Protein AF-A0A094F4G9-F1 (afdb_monomer_lite)

Sequence (56 aa):
MDSMVGTTGGHFSKHEGKAAVAWEAGKPLTIEDIEVAPPRANEVRIEIYYTGVCHT

pLDDT: mean 78.43, std 17.1, range [43.5, 93.19]

Secondary structure (DSSP, 8-state):
-------SS---S-EEEEEEE--STTSPPEEEEEEEPPP-TT------S-------

Radius of gyration: 15.72 Å; chains: 1; bounding box: 30×37×37 Å

Foldseek 3Di:
DPDDDPDPDDDQPWDWDWDFDDPDPPDGTDTDTDIDHGADVPGDDDDDPDDDDDPD

Structure (mmCIF, N/CA/C/O backbone):
data_AF-A0A094F4G9-F1
#
_entry.id   AF-A0A094F4G9-F1
#
loop_
_atom_site.group_PDB
_atom_site.id
_atom_site.type_symbol
_atom_site.label_atom_id
_atom_site.label_alt_id
_atom_site.label_comp_id
_atom_site.label_asym_id
_atom_site.label_entity_id
_atom_site.label_seq_id
_atom_site.pdbx_PDB_ins_code
_atom_site.Cartn_x
_atom_site.Cartn_y
_atom_site.Cartn_z
_atom_site.occupancy
_atom_site.B_iso_or_equiv
_atom_site.auth_seq_id
_atom_site.auth_comp_id
_atom_site.auth_asym_id
_atom_site.auth_atom_id
_atom_site.pdbx_PDB_model_num
ATOM 1 N N . MET A 1 1 ? 9.650 -25.895 -21.246 1.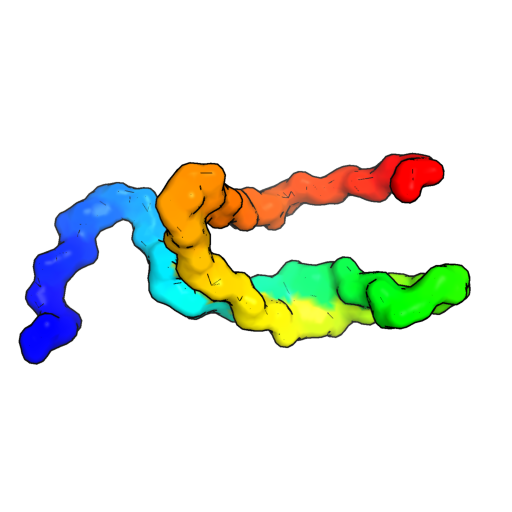00 47.56 1 MET A N 1
ATOM 2 C CA . MET A 1 1 ? 9.596 -24.641 -22.024 1.00 47.56 1 MET A CA 1
ATOM 3 C C . MET A 1 1 ? 9.391 -23.421 -21.111 1.00 47.56 1 MET A C 1
ATOM 5 O O . MET A 1 1 ? 8.859 -22.422 -21.567 1.00 47.56 1 MET A O 1
ATOM 9 N N . ASP A 1 2 ? 9.867 -23.472 -19.858 1.00 43.84 2 ASP A N 1
ATOM 10 C CA . ASP A 1 2 ? 9.825 -22.374 -18.869 1.00 43.84 2 ASP A CA 1
ATOM 11 C C . ASP A 1 2 ? 11.231 -21.780 -18.677 1.00 43.84 2 ASP A C 1
ATOM 13 O O . ASP A 1 2 ? 11.787 -21.694 -17.586 1.00 43.84 2 ASP A O 1
ATOM 17 N N . SER A 1 3 ? 11.885 -21.469 -19.792 1.00 49.97 3 SER A N 1
ATOM 18 C CA . SER A 1 3 ? 13.264 -20.995 -19.795 1.00 49.97 3 SER A CA 1
ATOM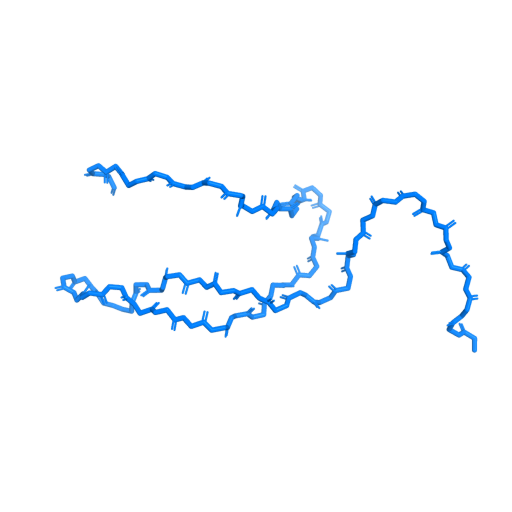 19 C C . SER A 1 3 ? 13.427 -19.899 -20.833 1.00 49.97 3 SER A C 1
ATOM 21 O O . SER A 1 3 ? 13.225 -20.152 -22.018 1.00 49.97 3 SER A O 1
ATOM 23 N N . MET A 1 4 ? 13.902 -18.745 -20.356 1.00 49.03 4 MET A N 1
ATOM 24 C CA . MET A 1 4 ? 14.444 -17.606 -21.109 1.00 49.03 4 MET A CA 1
ATOM 25 C C . MET A 1 4 ? 13.455 -16.505 -21.507 1.00 49.03 4 MET A C 1
ATOM 27 O O . MET A 1 4 ? 13.214 -16.260 -22.682 1.00 49.03 4 MET A O 1
ATOM 31 N N . VAL A 1 5 ? 13.032 -15.719 -20.515 1.00 51.59 5 VAL A N 1
ATOM 32 C CA . VAL A 1 5 ? 12.943 -14.259 -20.674 1.00 51.59 5 VAL A CA 1
ATOM 33 C C . VAL A 1 5 ? 13.739 -13.622 -19.530 1.00 51.59 5 VAL A C 1
ATOM 35 O O . VAL A 1 5 ? 13.238 -13.271 -18.469 1.00 51.59 5 VAL A O 1
ATOM 38 N N . GLY A 1 6 ? 15.054 -13.551 -19.739 1.00 43.50 6 GLY A N 1
ATOM 39 C CA . GLY A 1 6 ? 15.904 -12.580 -19.068 1.00 43.50 6 GLY A CA 1
ATOM 40 C C . GLY A 1 6 ? 15.809 -11.268 -19.837 1.00 43.50 6 GLY A C 1
ATOM 41 O O . GLY A 1 6 ? 16.622 -11.021 -20.720 1.00 43.50 6 GLY A O 1
ATOM 42 N N . THR A 1 7 ? 14.811 -10.445 -19.519 1.00 49.00 7 THR A N 1
ATOM 43 C CA . THR A 1 7 ? 14.782 -9.033 -19.923 1.00 49.00 7 THR A CA 1
ATOM 44 C C . THR A 1 7 ? 14.788 -8.212 -18.646 1.00 49.00 7 THR A C 1
ATOM 46 O O . THR A 1 7 ? 13.901 -8.346 -17.812 1.00 49.00 7 THR A O 1
ATOM 49 N N . THR A 1 8 ? 15.857 -7.443 -18.469 1.00 47.56 8 THR A N 1
ATOM 50 C CA . THR A 1 8 ? 16.010 -6.297 -17.563 1.00 47.56 8 THR A CA 1
ATOM 51 C C . THR A 1 8 ? 14.758 -5.891 -16.759 1.00 47.56 8 THR A C 1
ATOM 53 O O . THR A 1 8 ? 13.868 -5.240 -17.296 1.00 47.56 8 THR A O 1
ATOM 56 N N . GLY A 1 9 ? 14.755 -6.220 -15.459 1.00 46.06 9 GLY A N 1
ATOM 57 C CA . GLY A 1 9 ? 14.103 -5.459 -14.381 1.00 46.06 9 GLY A CA 1
ATOM 58 C C . GLY A 1 9 ? 12.571 -5.476 -14.294 1.00 46.06 9 GLY A C 1
ATOM 59 O O . GLY A 1 9 ? 11.932 -4.487 -14.632 1.00 46.06 9 GLY A O 1
ATOM 60 N N . GLY A 1 10 ? 11.986 -6.535 -13.726 1.00 48.16 10 GLY A N 1
ATOM 61 C CA . GLY A 1 10 ? 10.610 -6.496 -13.214 1.00 48.16 10 GLY A CA 1
ATOM 62 C C . GLY A 1 10 ? 10.033 -7.883 -12.937 1.00 48.16 10 GLY A C 1
ATOM 63 O O . GLY A 1 10 ? 9.684 -8.620 -13.855 1.00 48.16 10 GLY A O 1
ATOM 64 N N . HIS A 1 11 ? 9.924 -8.261 -11.664 1.00 54.41 11 HIS A N 1
ATOM 65 C CA . HIS A 1 11 ? 9.262 -9.499 -11.252 1.00 54.41 11 HIS A CA 1
ATOM 66 C C . HIS A 1 11 ? 7.732 -9.319 -11.332 1.00 54.41 11 HIS A C 1
ATOM 68 O O . HIS A 1 11 ? 7.101 -8.828 -10.399 1.00 54.41 11 HIS A O 1
ATOM 74 N N . PHE A 1 12 ? 7.123 -9.684 -12.466 1.00 53.53 12 PHE A N 1
ATOM 75 C CA . PHE A 1 12 ? 5.678 -9.515 -12.708 1.00 53.53 12 PHE A CA 1
ATOM 76 C C . PHE A 1 12 ? 4.826 -10.761 -12.400 1.00 53.53 12 PHE A C 1
ATOM 78 O O . PHE A 1 12 ? 3.599 -10.701 -12.498 1.00 53.53 12 PHE A O 1
ATOM 85 N N . SER A 1 13 ? 5.427 -11.880 -11.983 1.00 57.34 13 SER A N 1
ATOM 86 C CA . SER A 1 13 ? 4.678 -13.040 -11.482 1.00 57.34 13 SER A CA 1
ATOM 87 C C . SER A 1 13 ? 4.022 -12.710 -10.135 1.00 57.34 13 SER A C 1
ATOM 89 O O . SER A 1 13 ? 4.591 -11.957 -9.348 1.00 57.34 13 SER A O 1
ATOM 91 N N . LYS A 1 14 ? 2.803 -13.222 -9.917 1.00 58.16 14 LYS A N 1
ATOM 92 C CA . LYS A 1 14 ? 2.022 -13.237 -8.660 1.00 58.16 14 LYS A CA 1
ATOM 93 C C . LYS A 1 14 ? 2.885 -12.946 -7.417 1.00 58.16 14 LYS A C 1
ATOM 95 O O . LYS A 1 14 ? 3.748 -13.749 -7.079 1.00 58.16 14 LYS A O 1
ATOM 100 N N . HIS A 1 15 ? 2.700 -11.768 -6.815 1.00 72.31 15 HIS A N 1
ATOM 101 C CA . HIS A 1 15 ? 3.537 -11.282 -5.713 1.00 72.31 15 HIS A CA 1
ATOM 102 C C . HIS A 1 15 ? 2.744 -11.340 -4.409 1.00 72.31 15 HIS A C 1
ATOM 104 O O . HIS A 1 15 ? 1.665 -10.758 -4.328 1.00 72.31 15 HIS A O 1
ATOM 110 N N . GLU A 1 16 ? 3.267 -12.050 -3.415 1.00 78.12 16 GLU A N 1
ATOM 111 C CA . GLU A 1 16 ? 2.728 -12.062 -2.054 1.00 78.12 16 GLU A CA 1
ATOM 112 C C . GLU A 1 16 ? 3.357 -10.902 -1.278 1.00 78.12 16 GLU A C 1
ATOM 114 O O . GLU A 1 16 ? 4.580 -10.830 -1.147 1.00 78.12 16 GLU A O 1
ATOM 119 N N . GLY A 1 17 ? 2.524 -9.967 -0.818 1.00 84.94 17 GLY A N 1
ATOM 120 C CA . GLY A 1 17 ? 2.955 -8.759 -0.119 1.00 84.94 17 GLY A CA 1
ATOM 121 C C . GLY A 1 17 ? 2.241 -8.596 1.217 1.00 84.94 17 GLY A C 1
ATOM 122 O O . GLY A 1 17 ? 1.064 -8.924 1.345 1.00 84.94 17 GLY A O 1
ATOM 123 N N . LYS A 1 18 ? 2.942 -8.052 2.216 1.00 90.44 18 LYS A N 1
ATOM 124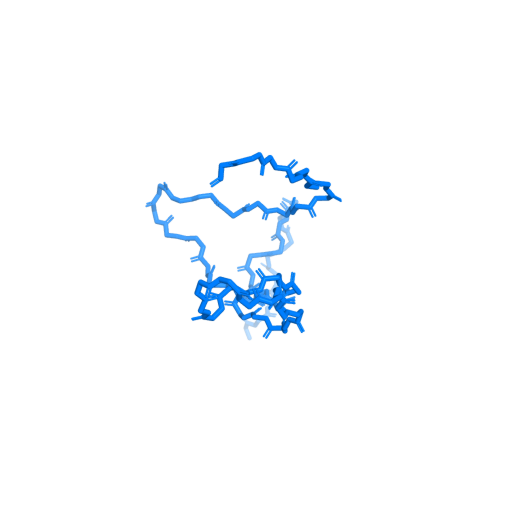 C CA . LYS A 1 18 ? 2.332 -7.685 3.500 1.00 90.44 18 LYS A CA 1
ATOM 125 C C . LYS A 1 18 ? 1.557 -6.385 3.355 1.00 90.44 18 LYS A C 1
ATOM 127 O O . LYS A 1 18 ? 2.103 -5.393 2.876 1.00 90.44 18 LYS A O 1
ATOM 132 N N . ALA A 1 19 ? 0.314 -6.375 3.817 1.00 91.06 19 ALA A N 1
ATOM 133 C CA . ALA A 1 19 ? -0.543 -5.199 3.804 1.00 91.06 19 ALA A CA 1
ATOM 134 C C . ALA A 1 19 ? -1.214 -4.983 5.162 1.00 91.06 19 ALA A C 1
ATOM 136 O O . ALA A 1 19 ? -1.509 -5.933 5.884 1.00 91.06 19 ALA A O 1
ATOM 137 N N . ALA A 1 20 ? -1.465 -3.715 5.490 1.00 91.62 20 ALA A N 1
ATOM 138 C CA . ALA A 1 20 ? -2.319 -3.329 6.604 1.00 91.62 20 ALA A CA 1
ATOM 139 C C . ALA A 1 20 ? -3.769 -3.238 6.106 1.00 91.62 20 ALA A C 1
ATOM 141 O O . ALA A 1 20 ? -4.093 -2.347 5.319 1.00 91.62 20 ALA A O 1
ATOM 142 N N . VAL A 1 21 ? -4.626 -4.167 6.527 1.00 90.44 21 VAL A N 1
ATOM 143 C CA . VAL A 1 21 ? -6.009 -4.294 6.049 1.00 90.44 21 VAL A CA 1
ATOM 144 C C . VAL A 1 21 ? -6.982 -3.717 7.078 1.00 90.44 21 VAL A C 1
ATOM 146 O O . VAL A 1 21 ? -6.906 -4.001 8.274 1.00 90.44 21 VAL A O 1
ATOM 149 N N . ALA A 1 22 ? -7.909 -2.882 6.603 1.00 92.25 22 ALA A N 1
ATOM 150 C CA . ALA A 1 22 ? -9.002 -2.326 7.394 1.00 92.25 22 ALA A CA 1
ATOM 151 C C . ALA A 1 22 ? -10.274 -3.155 7.175 1.00 92.25 22 ALA A C 1
ATOM 153 O O . ALA A 1 22 ? -10.997 -2.947 6.202 1.00 92.25 22 ALA A O 1
ATOM 154 N N . TRP A 1 23 ? -10.551 -4.098 8.074 1.00 91.38 23 TRP A N 1
ATOM 155 C CA . TRP A 1 23 ? -11.746 -4.944 7.972 1.00 91.38 23 TRP A CA 1
ATOM 156 C C . TRP A 1 23 ? -13.041 -4.218 8.352 1.00 91.38 23 TRP A C 1
ATOM 158 O O . TRP A 1 23 ? -14.076 -4.425 7.725 1.00 91.38 23 TRP A O 1
ATOM 168 N N . GLU A 1 24 ? -12.993 -3.358 9.372 1.00 89.69 24 GLU A N 1
ATOM 169 C CA . GLU A 1 24 ? -14.139 -2.582 9.853 1.00 89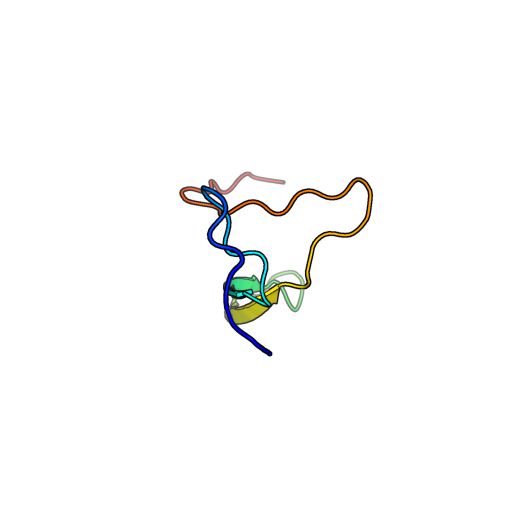.69 24 GLU A CA 1
ATOM 170 C C . GLU A 1 24 ? -13.694 -1.198 10.337 1.00 89.69 24 GLU A C 1
ATOM 172 O O . GLU A 1 24 ? -12.573 -1.019 10.821 1.00 89.69 24 GLU A O 1
ATOM 177 N N . ALA A 1 25 ? -14.596 -0.217 10.261 1.00 87.56 25 ALA A N 1
ATOM 178 C CA . ALA A 1 25 ? -14.339 1.127 10.764 1.00 87.56 25 ALA A CA 1
ATOM 179 C C . ALA A 1 25 ? -14.150 1.128 12.292 1.00 87.56 25 ALA A C 1
ATOM 181 O O . ALA A 1 25 ? -14.932 0.536 13.033 1.00 87.56 25 ALA A O 1
ATOM 182 N N . GLY A 1 26 ? -13.115 1.825 12.769 1.00 86.44 26 GLY A N 1
ATOM 183 C CA . GLY A 1 26 ? -12.825 1.968 14.199 1.00 86.44 26 GLY A CA 1
ATOM 184 C C . GLY A 1 26 ? -12.080 0.789 14.837 1.00 86.44 26 GLY A C 1
ATOM 185 O O . GLY A 1 26 ? -11.749 0.867 16.020 1.00 86.44 26 GLY A O 1
ATOM 186 N N . LYS A 1 27 ? -11.770 -0.274 14.082 1.00 90.62 27 LYS A N 1
ATOM 187 C CA . LYS A 1 27 ? -10.855 -1.331 14.532 1.00 90.62 27 LYS A CA 1
ATOM 188 C C . LYS A 1 27 ? -9.409 -1.018 14.121 1.00 90.62 27 LYS A C 1
ATOM 190 O O . LYS A 1 27 ? -9.195 -0.362 13.100 1.00 90.62 27 LYS A O 1
ATOM 195 N N . PRO A 1 28 ? -8.408 -1.480 14.893 1.00 88.38 28 PRO A N 1
ATOM 196 C CA . PRO A 1 28 ? -7.013 -1.420 14.469 1.00 88.38 28 PRO A CA 1
ATOM 197 C C . PRO A 1 28 ? -6.799 -2.164 13.145 1.00 88.38 28 PRO A C 1
ATOM 199 O O . PRO A 1 28 ? -7.441 -3.185 12.898 1.00 88.38 28 PRO A O 1
ATOM 202 N N . LEU A 1 29 ? -5.874 -1.669 12.323 1.00 90.19 29 LEU A N 1
ATOM 203 C CA . LEU A 1 29 ? -5.455 -2.347 11.096 1.00 90.19 29 LEU A CA 1
ATOM 204 C C . LEU A 1 29 ? -4.743 -3.661 11.437 1.00 90.19 29 LEU A C 1
ATOM 206 O O . LEU A 1 29 ? -3.922 -3.700 12.357 1.00 90.19 29 LEU A O 1
ATOM 210 N N . THR A 1 30 ? -5.020 -4.716 10.676 1.00 91.38 30 THR A N 1
ATOM 211 C CA . THR A 1 30 ? -4.330 -6.006 10.803 1.00 91.38 30 THR A CA 1
ATOM 212 C C . THR A 1 30 ? -3.271 -6.147 9.717 1.00 91.38 30 THR A C 1
ATOM 214 O O . THR A 1 30 ? -3.473 -5.707 8.589 1.00 91.38 30 THR A O 1
ATOM 217 N N . ILE A 1 31 ? -2.115 -6.725 10.058 1.00 92.56 31 ILE A N 1
ATOM 218 C CA . ILE A 1 31 ? -1.054 -7.004 9.083 1.00 92.56 31 ILE A CA 1
ATOM 219 C C . ILE A 1 31 ? -1.234 -8.422 8.564 1.00 92.56 31 ILE A C 1
ATOM 221 O O . ILE A 1 31 ? -1.116 -9.377 9.331 1.00 92.56 31 ILE A O 1
ATOM 225 N N . GLU A 1 32 ? -1.497 -8.548 7.270 1.00 91.50 32 GLU A N 1
ATOM 226 C CA . GLU A 1 32 ? -1.787 -9.823 6.619 1.00 91.50 32 GLU A CA 1
ATOM 227 C C . GLU A 1 32 ? -1.020 -9.951 5.301 1.00 91.50 32 GLU A C 1
ATOM 229 O O . GLU A 1 32 ? -0.668 -8.954 4.664 1.00 91.50 32 GLU A O 1
ATOM 234 N N . ASP A 1 33 ? -0.728 -11.191 4.912 1.00 91.00 33 ASP A N 1
ATOM 235 C CA . ASP A 1 33 ? -0.112 -11.511 3.628 1.00 91.00 33 ASP A CA 1
ATOM 236 C C . ASP A 1 33 ? -1.208 -11.606 2.558 1.00 91.00 33 ASP A C 1
ATOM 238 O O . ASP A 1 33 ? -2.111 -12.439 2.652 1.00 91.00 33 ASP A O 1
ATOM 242 N N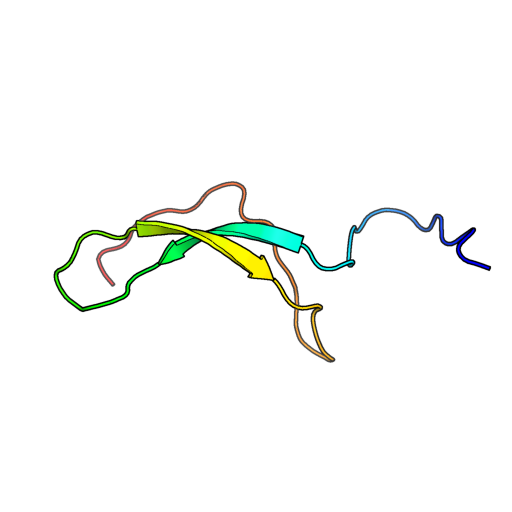 . ILE A 1 34 ? -1.136 -10.736 1.550 1.00 88.31 34 ILE A N 1
ATOM 243 C CA . ILE A 1 34 ? -2.101 -10.667 0.453 1.00 88.31 34 ILE A CA 1
ATOM 244 C C . ILE A 1 34 ? -1.452 -11.014 -0.884 1.00 88.31 34 ILE A C 1
ATOM 246 O O . ILE A 1 34 ? -0.284 -10.719 -1.143 1.00 88.31 34 ILE A O 1
ATOM 250 N N . GLU A 1 35 ? -2.244 -11.604 -1.772 1.00 87.62 35 GLU A N 1
ATOM 251 C CA . GLU A 1 35 ? -1.833 -11.867 -3.144 1.00 87.62 35 GLU A CA 1
ATOM 252 C C . GLU A 1 35 ? -2.110 -10.649 -4.035 1.00 87.62 35 GLU A C 1
ATOM 254 O O . GLU A 1 35 ? -3.254 -10.220 -4.198 1.00 87.62 35 GLU A O 1
ATOM 259 N N . VAL A 1 36 ? -1.064 -10.118 -4.671 1.00 85.69 36 VAL A N 1
ATOM 260 C CA . VAL A 1 36 ? -1.169 -9.012 -5.626 1.00 85.69 36 VAL A CA 1
ATOM 261 C C . VAL A 1 36 ? -1.236 -9.567 -7.050 1.00 85.69 36 VAL A C 1
ATOM 263 O O . VAL A 1 36 ? -0.262 -10.105 -7.595 1.00 85.69 36 VAL A O 1
ATOM 266 N N . ALA A 1 37 ? -2.401 -9.396 -7.676 1.00 86.50 37 ALA A N 1
ATOM 267 C CA . ALA A 1 37 ? -2.670 -9.807 -9.052 1.00 86.50 37 ALA A CA 1
ATOM 268 C C . ALA A 1 37 ? -1.782 -9.063 -10.076 1.00 86.50 37 ALA A C 1
ATOM 270 O O . ALA A 1 37 ? -1.295 -7.959 -9.796 1.00 86.50 37 ALA A O 1
ATOM 271 N N . PRO A 1 38 ? -1.497 -9.657 -11.253 1.00 85.06 38 PRO A N 1
ATOM 272 C CA . PRO A 1 38 ? -0.771 -8.981 -12.334 1.00 85.06 38 PRO A CA 1
ATOM 273 C C . PRO A 1 38 ? -1.507 -7.717 -12.802 1.00 85.06 38 PRO A C 1
ATOM 275 O O . PRO A 1 38 ? -2.740 -7.725 -12.838 1.00 85.06 38 PRO A O 1
ATOM 278 N N . PRO A 1 39 ? -0.776 -6.644 -13.165 1.00 86.12 39 PRO A N 1
ATOM 279 C CA . PRO A 1 39 ? -1.396 -5.440 -13.705 1.00 86.12 39 PRO A CA 1
ATOM 280 C C . PRO A 1 39 ? -2.057 -5.745 -15.054 1.00 86.12 39 PRO A C 1
ATOM 282 O O . PRO A 1 39 ? -1.502 -6.472 -15.883 1.00 86.12 39 PRO A O 1
ATOM 285 N N . ARG A 1 40 ? -3.249 -5.192 -15.277 1.00 84.44 40 ARG A N 1
ATOM 286 C CA . ARG A 1 40 ? -3.956 -5.266 -16.563 1.00 84.44 40 ARG A CA 1
ATOM 287 C C . ARG A 1 40 ? -3.514 -4.132 -17.494 1.00 84.44 40 ARG A C 1
ATOM 289 O O . ARG A 1 40 ? -2.660 -3.314 -17.160 1.00 84.44 40 ARG A O 1
ATOM 296 N N . ALA A 1 41 ? -4.103 -4.071 -18.688 1.00 85.94 41 ALA A N 1
ATOM 297 C CA . ALA A 1 41 ? -3.859 -2.971 -19.617 1.00 85.94 41 ALA A CA 1
ATOM 298 C C . ALA A 1 41 ? -4.232 -1.622 -18.972 1.00 85.94 41 ALA A C 1
ATOM 300 O O . ALA A 1 41 ? -5.361 -1.448 -18.518 1.00 85.94 41 ALA A O 1
ATOM 301 N N . ASN A 1 42 ? -3.289 -0.674 -18.982 1.00 87.56 42 ASN A N 1
ATOM 302 C CA . ASN A 1 42 ? -3.375 0.643 -18.331 1.00 87.56 42 ASN A CA 1
ATOM 303 C C . ASN A 1 42 ? -3.353 0.636 -16.788 1.00 87.56 42 ASN A C 1
ATOM 305 O O . ASN A 1 42 ? -3.712 1.639 -16.176 1.00 87.56 42 ASN A O 1
ATOM 309 N N . GLU A 1 43 ? -2.900 -0.444 -16.149 1.00 89.44 43 GLU A N 1
ATOM 310 C CA . GLU A 1 43 ? -2.622 -0.480 -14.708 1.00 89.44 43 GLU A CA 1
ATOM 311 C C . GLU A 1 43 ? -1.112 -0.540 -14.451 1.00 89.44 43 GLU A C 1
ATOM 313 O O . GLU A 1 43 ? -0.346 -1.087 -15.247 1.00 89.44 43 GLU A O 1
ATOM 318 N N . VAL A 1 44 ? -0.673 0.006 -13.316 1.00 86.81 44 VAL A N 1
ATOM 319 C CA . VAL A 1 44 ? 0.729 -0.034 -12.884 1.00 86.81 44 VAL A CA 1
ATOM 320 C C . VAL A 1 44 ? 0.801 -0.689 -11.511 1.00 86.81 44 VAL A C 1
ATOM 322 O O . VAL A 1 44 ? 0.066 -0.316 -10.600 1.00 86.81 44 VAL A O 1
ATOM 325 N N . ARG A 1 45 ? 1.704 -1.661 -11.357 1.00 85.81 45 ARG A N 1
ATOM 326 C CA . ARG A 1 45 ? 2.039 -2.261 -10.060 1.00 85.81 45 ARG A CA 1
ATOM 327 C C . ARG A 1 45 ? 3.223 -1.508 -9.450 1.00 85.81 45 ARG A C 1
ATOM 329 O O . ARG A 1 45 ? 4.243 -1.357 -10.116 1.00 85.81 45 ARG A O 1
ATOM 336 N N . ILE A 1 46 ? 3.091 -1.076 -8.196 1.00 87.12 46 ILE A N 1
ATOM 337 C CA . ILE A 1 46 ? 4.115 -0.317 -7.463 1.00 87.12 46 ILE A CA 1
ATOM 338 C C . ILE A 1 46 ? 4.544 -1.109 -6.225 1.00 87.12 46 ILE A C 1
ATOM 340 O O . ILE A 1 46 ? 3.697 -1.616 -5.493 1.00 87.12 46 ILE A O 1
ATOM 344 N N . GLU A 1 47 ? 5.851 -1.185 -5.983 1.00 86.38 47 GLU A N 1
ATOM 345 C CA . GLU A 1 47 ? 6.414 -1.637 -4.708 1.00 86.38 47 GLU A CA 1
ATOM 346 C C . GLU A 1 47 ? 6.563 -0.431 -3.769 1.00 86.38 47 GLU A C 1
ATOM 348 O O . GLU A 1 47 ? 7.210 0.562 -4.109 1.00 86.38 47 GLU A O 1
ATOM 353 N N . ILE A 1 48 ? 5.929 -0.489 -2.597 1.00 88.38 48 ILE A N 1
ATOM 354 C CA . ILE A 1 48 ? 5.933 0.614 -1.630 1.00 88.38 48 ILE A CA 1
ATOM 355 C C 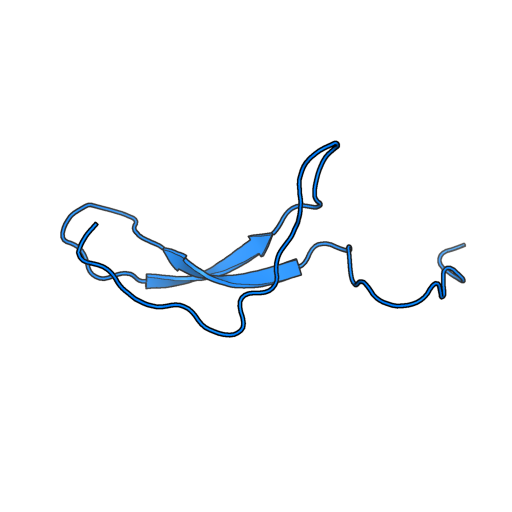. ILE A 1 48 ? 7.122 0.442 -0.678 1.00 88.38 48 ILE A C 1
ATOM 357 O O . ILE A 1 48 ? 7.083 -0.404 0.210 1.00 88.38 48 ILE A O 1
ATOM 361 N N . TYR A 1 49 ? 8.154 1.278 -0.819 1.00 89.50 49 TYR A N 1
ATOM 362 C CA . TYR A 1 49 ? 9.283 1.311 0.125 1.00 89.50 49 TYR A CA 1
ATOM 363 C C . TYR A 1 49 ? 8.965 2.089 1.406 1.00 89.50 49 TYR A C 1
ATOM 365 O O . TYR A 1 49 ? 9.404 1.718 2.492 1.00 89.50 49 TYR A O 1
ATOM 373 N N . TYR A 1 50 ? 8.194 3.172 1.280 1.00 93.19 50 TYR A N 1
ATOM 374 C CA . TYR A 1 50 ? 7.823 4.050 2.385 1.00 93.19 50 TYR A CA 1
ATOM 375 C C . TYR A 1 50 ? 6.382 4.522 2.206 1.00 93.19 50 TYR A C 1
ATOM 377 O O . TYR A 1 50 ? 5.976 4.888 1.104 1.00 93.19 50 TYR A O 1
ATOM 385 N N . THR A 1 51 ? 5.620 4.538 3.297 1.00 92.00 51 THR A N 1
ATOM 386 C CA . THR A 1 51 ? 4.248 5.054 3.342 1.00 92.00 51 THR A CA 1
ATOM 387 C C . THR A 1 51 ? 4.066 5.934 4.577 1.00 92.00 51 THR A C 1
ATOM 389 O O . THR A 1 51 ? 4.716 5.713 5.600 1.00 92.00 51 THR A O 1
ATOM 392 N N . GLY A 1 52 ? 3.221 6.958 4.467 1.00 91.88 52 GLY A N 1
ATOM 393 C CA . GLY A 1 52 ? 2.892 7.886 5.547 1.00 91.88 52 GLY A CA 1
ATOM 394 C C . GLY A 1 52 ? 1.404 7.826 5.870 1.00 91.88 52 GLY A C 1
ATOM 395 O O . GLY A 1 52 ? 0.583 7.621 4.981 1.00 91.88 52 GLY A O 1
ATOM 396 N N . VAL A 1 53 ? 1.054 8.017 7.141 1.00 90.75 53 VAL A N 1
ATOM 397 C CA . VAL A 1 53 ? -0.344 8.086 7.583 1.00 90.75 53 VAL A CA 1
ATOM 398 C C . VAL A 1 53 ? -0.803 9.543 7.551 1.00 90.75 53 VAL A C 1
ATOM 400 O O . VAL A 1 53 ? -0.135 10.413 8.110 1.00 90.75 53 VAL A O 1
ATOM 403 N N . CYS A 1 54 ? -1.939 9.810 6.908 1.00 92.94 54 CYS A N 1
ATOM 404 C CA . CYS A 1 54 ? -2.612 11.108 6.933 1.00 92.94 54 CYS A CA 1
ATOM 405 C C . CYS A 1 54 ? -3.949 11.025 7.681 1.00 92.94 54 CYS A C 1
ATOM 407 O O . CYS A 1 54 ? -4.428 9.947 8.009 1.00 92.94 54 CYS A O 1
ATOM 409 N N . HIS A 1 55 ? -4.564 12.175 7.958 1.00 90.06 55 HIS A N 1
ATOM 410 C CA . HIS A 1 55 ? -5.866 12.263 8.638 1.00 90.06 55 HIS A CA 1
ATOM 411 C C . HIS A 1 55 ? -7.076 11.908 7.750 1.00 90.06 55 HIS A C 1
ATOM 413 O O . HIS A 1 55 ? -8.207 12.203 8.124 1.00 90.06 55 HIS A O 1
ATOM 419 N N . THR A 1 56 ? -6.846 11.374 6.553 1.00 69.06 56 THR A N 1
ATOM 420 C CA . THR A 1 56 ? -7.864 11.105 5.524 1.00 69.06 56 THR A CA 1
ATOM 421 C C . THR A 1 56 ? -8.017 9.609 5.363 1.00 69.06 56 THR A C 1
ATOM 423 O O . THR A 1 56 ? -9.177 9.154 5.313 1.00 69.06 56 THR A O 1
#